Protein AF-A0A920VLE2-F1 (afdb_monomer_lite)

Sequence (111 aa):
MGVNFLGVTGRVAFPLLGEMEQRGLVIDAYWADDARIEERTENAFEAQEIAAVRSDSEWTGLYFGGTAFKKQRLVDPIHYVLGGRGSLSLDGCGHDIRFCDRPDRGSQKDR

Structure (mmCIF, N/CA/C/O backbone):
data_AF-A0A920VLE2-F1
#
_entry.id   A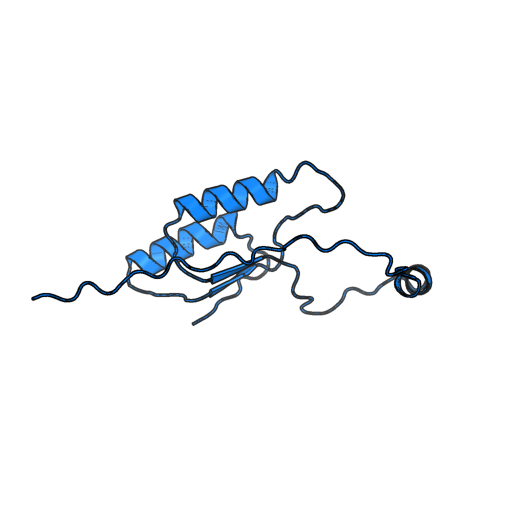F-A0A920VLE2-F1
#
loop_
_atom_site.group_PDB
_atom_site.id
_atom_site.type_symbol
_atom_site.label_atom_id
_atom_site.label_alt_id
_atom_site.label_comp_id
_atom_site.label_asym_id
_atom_site.label_entity_id
_atom_site.label_seq_id
_atom_site.pdbx_PDB_ins_code
_atom_site.Cartn_x
_atom_site.Cartn_y
_atom_site.Cartn_z
_atom_site.occupancy
_atom_site.B_iso_or_equiv
_atom_site.auth_seq_id
_atom_site.auth_comp_id
_atom_site.auth_asym_id
_atom_site.auth_atom_id
_atom_site.pdbx_PDB_model_num
ATOM 1 N N . MET A 1 1 ? 2.012 -8.723 13.696 1.00 86.06 1 MET A N 1
ATOM 2 C CA . MET A 1 1 ? 1.764 -9.654 12.582 1.00 86.06 1 MET A CA 1
ATOM 3 C C . MET A 1 1 ? 2.090 -8.985 11.253 1.00 86.06 1 MET A C 1
ATOM 5 O O . MET A 1 1 ? 1.597 -7.892 11.014 1.00 86.06 1 MET A O 1
ATOM 9 N N . GLY A 1 2 ? 2.876 -9.630 10.385 1.00 89.50 2 GLY A N 1
ATOM 10 C CA . GLY A 1 2 ? 3.064 -9.200 8.993 1.00 89.50 2 GLY A CA 1
ATOM 11 C C . GLY A 1 2 ? 2.410 -10.181 8.018 1.00 89.50 2 GLY A C 1
ATOM 12 O O . GLY A 1 2 ? 2.384 -11.379 8.301 1.00 89.50 2 GLY A O 1
ATOM 13 N N . VAL A 1 3 ? 1.886 -9.692 6.892 1.00 89.94 3 VAL A N 1
ATOM 14 C CA . VAL A 1 3 ? 1.179 -10.510 5.888 1.00 89.94 3 VAL A CA 1
ATOM 15 C C . VAL A 1 3 ? 1.746 -10.326 4.481 1.00 89.94 3 VAL A C 1
ATOM 17 O O . VAL A 1 3 ? 2.349 -9.306 4.148 1.00 89.94 3 VAL A O 1
ATOM 20 N N . ASN A 1 4 ? 1.537 -11.333 3.639 1.00 88.69 4 ASN A N 1
ATOM 21 C CA . ASN A 1 4 ? 1.848 -11.303 2.215 1.00 88.69 4 ASN A CA 1
ATOM 22 C C . ASN A 1 4 ? 0.675 -11.922 1.457 1.00 88.69 4 ASN A C 1
ATOM 24 O O . ASN A 1 4 ? 0.231 -13.022 1.787 1.00 88.69 4 ASN A O 1
ATOM 28 N N . PHE A 1 5 ? 0.184 -11.199 0.458 1.00 84.69 5 PHE A N 1
ATOM 29 C CA . PHE A 1 5 ? -0.914 -11.637 -0.389 1.00 84.69 5 PHE A CA 1
ATOM 30 C C . PHE A 1 5 ? -0.353 -11.985 -1.761 1.00 84.69 5 PHE A C 1
ATOM 32 O O . PHE A 1 5 ? 0.171 -11.118 -2.461 1.00 84.69 5 PHE A O 1
ATOM 39 N N . LEU A 1 6 ? -0.445 -13.264 -2.124 1.00 82.06 6 LEU A N 1
ATOM 40 C CA . LEU A 1 6 ? 0.143 -13.756 -3.364 1.00 82.06 6 LEU A CA 1
ATOM 41 C C . LEU A 1 6 ? -0.573 -13.162 -4.578 1.00 82.06 6 LEU A C 1
ATOM 43 O O . LEU A 1 6 ? -1.791 -13.290 -4.699 1.00 82.06 6 LEU A O 1
ATOM 47 N N . GLY A 1 7 ? 0.184 -12.527 -5.474 1.00 80.81 7 GLY A N 1
ATOM 48 C CA . GLY A 1 7 ? -0.349 -11.920 -6.701 1.00 80.81 7 GLY A CA 1
ATOM 49 C C . GLY A 1 7 ? -1.285 -10.725 -6.482 1.00 80.81 7 GLY A C 1
ATOM 50 O O . GLY A 1 7 ? -1.991 -10.324 -7.406 1.00 80.81 7 GLY A O 1
ATOM 51 N N . VAL A 1 8 ? -1.307 -10.155 -5.275 1.00 87.44 8 VAL A N 1
ATOM 52 C CA . VAL A 1 8 ? -2.118 -8.979 -4.942 1.00 87.44 8 VAL A CA 1
ATOM 53 C C . VAL A 1 8 ? -1.211 -7.758 -4.851 1.00 87.44 8 VAL A C 1
ATOM 55 O O . VAL A 1 8 ? -0.149 -7.787 -4.232 1.00 87.44 8 VAL A O 1
ATOM 58 N N . THR A 1 9 ? -1.628 -6.658 -5.471 1.00 89.56 9 THR A N 1
ATOM 59 C CA . THR A 1 9 ? -0.896 -5.387 -5.415 1.00 89.56 9 THR A CA 1
ATOM 60 C C . THR A 1 9 ? -1.370 -4.532 -4.240 1.00 89.56 9 THR A C 1
ATOM 62 O O . THR A 1 9 ? -2.455 -4.740 -3.688 1.00 89.56 9 THR A O 1
ATOM 65 N N . GLY A 1 10 ? -0.578 -3.518 -3.872 1.00 89.81 10 GLY A N 1
ATOM 66 C CA . GLY A 1 10 ? -0.962 -2.547 -2.837 1.00 89.81 10 GLY A CA 1
ATOM 67 C C . GLY A 1 10 ? -2.320 -1.882 -3.095 1.00 89.81 10 GLY A C 1
ATOM 68 O O . GLY A 1 10 ? -3.074 -1.664 -2.153 1.00 89.81 10 GLY A O 1
ATOM 69 N N . ARG A 1 11 ? -2.691 -1.684 -4.369 1.00 92.56 11 ARG A N 1
ATOM 70 C CA . ARG A 1 11 ? -3.985 -1.115 -4.790 1.00 92.56 11 ARG A CA 1
ATOM 71 C C . ARG A 1 11 ? -5.193 -1.846 -4.191 1.00 92.56 11 ARG A C 1
ATOM 73 O O . ARG A 1 11 ? -6.205 -1.223 -3.906 1.00 92.56 11 ARG A O 1
ATOM 80 N N . VAL A 1 12 ? -5.105 -3.164 -4.021 1.00 93.06 12 VAL A N 1
ATOM 81 C CA . VAL A 1 12 ? -6.189 -3.972 -3.435 1.00 93.06 12 VAL A CA 1
ATOM 82 C C . VAL A 1 12 ? -5.946 -4.226 -1.949 1.00 93.06 12 VAL A C 1
ATOM 84 O O . VAL A 1 12 ? -6.891 -4.260 -1.167 1.00 93.06 12 VAL A O 1
ATOM 87 N N . ALA A 1 13 ? -4.686 -4.400 -1.550 1.00 94.00 13 ALA A N 1
ATOM 88 C CA . ALA A 1 13 ? -4.340 -4.745 -0.178 1.00 94.00 13 ALA A CA 1
ATOM 89 C C . ALA A 1 13 ? -4.605 -3.603 0.814 1.00 94.00 13 ALA A C 1
ATOM 91 O O . ALA A 1 13 ? -5.137 -3.861 1.889 1.00 94.00 13 ALA A O 1
ATOM 92 N N . PHE A 1 14 ? -4.256 -2.356 0.478 1.00 95.69 14 PHE A N 1
ATOM 93 C CA . PHE A 1 14 ? -4.322 -1.255 1.443 1.00 95.69 14 PHE A CA 1
ATOM 94 C C . PHE A 1 14 ? -5.737 -0.965 1.961 1.00 95.69 14 PHE A C 1
ATOM 96 O O . PHE A 1 14 ? -5.882 -0.909 3.180 1.00 95.69 14 PHE A O 1
ATOM 103 N N . PRO A 1 15 ? -6.793 -0.877 1.124 1.00 96.25 15 PRO A N 1
ATOM 104 C CA . PRO A 1 15 ? -8.151 -0.660 1.630 1.00 96.25 15 PRO A CA 1
ATOM 105 C C . PRO A 1 15 ? -8.613 -1.752 2.605 1.00 96.25 15 PRO A C 1
ATOM 107 O O . PRO A 1 15 ? -9.235 -1.457 3.620 1.00 96.25 15 PRO A O 1
ATOM 110 N N . LEU A 1 16 ? -8.258 -3.014 2.334 1.00 95.31 16 LEU A N 1
ATOM 111 C CA . LEU A 1 16 ? -8.591 -4.139 3.212 1.00 95.31 16 LEU A CA 1
ATOM 112 C C . LEU A 1 16 ? -7.853 -4.052 4.551 1.00 95.31 16 LEU A C 1
ATOM 114 O O . LEU A 1 16 ? -8.437 -4.317 5.598 1.00 95.31 16 LEU A O 1
ATOM 118 N N . LEU A 1 17 ? -6.571 -3.685 4.521 1.00 95.81 17 LEU A N 1
ATOM 119 C CA . LEU A 1 17 ? -5.764 -3.515 5.728 1.00 95.81 17 LEU A CA 1
ATOM 120 C C . LEU A 1 17 ? -6.269 -2.341 6.581 1.00 95.81 17 LEU A C 1
ATOM 122 O O . LEU A 1 17 ? -6.312 -2.466 7.803 1.00 95.81 17 LEU A O 1
ATOM 126 N N . GLY A 1 18 ? -6.720 -1.258 5.944 1.00 96.44 18 GLY A N 1
ATOM 127 C CA . GLY A 1 18 ? -7.373 -0.129 6.608 1.00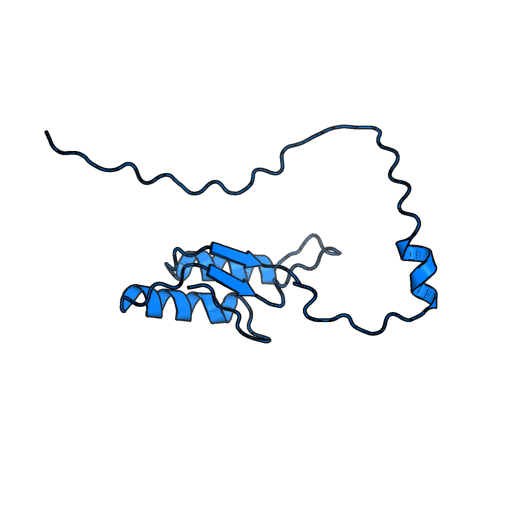 96.44 18 GLY A CA 1
ATOM 128 C C . GLY A 1 18 ? -8.672 -0.533 7.303 1.00 96.44 18 GLY A C 1
ATOM 129 O O . GLY A 1 18 ? -8.841 -0.281 8.495 1.00 96.44 18 GLY A O 1
ATOM 130 N N . GLU A 1 19 ? -9.556 -1.255 6.605 1.00 96.12 19 GLU A N 1
ATOM 131 C CA . GLU A 1 19 ? -10.804 -1.769 7.192 1.00 96.12 19 GLU A CA 1
ATOM 132 C C . GLU A 1 19 ? -10.529 -2.700 8.387 1.00 96.12 19 GLU A C 1
ATOM 134 O O . GLU A 1 19 ? -11.196 -2.623 9.422 1.00 96.12 19 GLU A O 1
ATOM 139 N N . MET A 1 20 ? -9.528 -3.579 8.274 1.00 94.44 20 MET A N 1
ATOM 140 C CA . MET A 1 20 ? -9.115 -4.457 9.371 1.00 94.44 20 MET A CA 1
ATOM 141 C C . MET A 1 20 ? -8.628 -3.657 10.583 1.00 94.44 20 MET A C 1
ATOM 143 O O . MET A 1 20 ? -9.054 -3.947 11.704 1.00 94.44 20 MET A O 1
ATOM 147 N N . GLU A 1 21 ? -7.799 -2.633 10.372 1.00 95.50 21 GLU A N 1
ATOM 148 C CA . GLU A 1 21 ? -7.293 -1.774 11.446 1.00 95.50 21 GLU A CA 1
ATOM 149 C C . GLU A 1 21 ? -8.435 -1.011 12.139 1.00 95.50 21 GLU A C 1
ATOM 151 O O . GLU A 1 21 ? -8.522 -1.034 13.368 1.00 95.50 21 GLU A O 1
ATOM 156 N N . GLN A 1 22 ? -9.387 -0.456 11.378 1.00 94.31 22 GLN A N 1
ATOM 157 C CA . GLN A 1 22 ? -10.592 0.195 11.918 1.00 94.31 22 GLN A CA 1
ATOM 158 C C . GLN A 1 22 ? -11.466 -0.761 12.751 1.00 94.31 22 GLN A C 1
ATOM 160 O O . GLN A 1 22 ? -12.128 -0.346 13.702 1.00 94.31 22 GLN A O 1
ATOM 165 N N . ARG A 1 23 ? -11.443 -2.062 12.438 1.00 95.75 23 ARG A N 1
ATOM 166 C CA . ARG A 1 23 ? -12.127 -3.125 13.197 1.00 95.75 23 ARG A CA 1
ATOM 167 C C . ARG A 1 23 ? -11.320 -3.635 14.399 1.00 95.75 23 ARG A C 1
ATOM 169 O O . ARG A 1 23 ? -11.770 -4.557 15.080 1.00 95.75 23 ARG A O 1
ATOM 176 N N . GLY A 1 24 ? -10.146 -3.060 14.666 1.00 95.06 24 GLY A N 1
ATOM 177 C CA . GLY A 1 24 ? -9.257 -3.427 15.772 1.00 95.06 24 GLY A CA 1
ATOM 178 C C . GLY A 1 24 ? -8.296 -4.582 15.469 1.00 95.06 24 GLY A C 1
ATOM 179 O O . GLY A 1 24 ? -7.645 -5.090 16.383 1.00 95.06 24 GLY A O 1
ATOM 180 N N . LEU A 1 25 ? -8.190 -5.016 14.209 1.00 93.50 25 LEU A N 1
ATOM 181 C CA . LEU A 1 25 ? -7.262 -6.056 13.763 1.00 93.50 25 LEU A CA 1
ATOM 182 C C . LEU A 1 25 ? -6.005 -5.413 13.172 1.00 93.50 25 LEU A C 1
ATOM 184 O O . LEU A 1 25 ? -5.923 -5.139 11.977 1.00 93.50 25 LEU A O 1
ATOM 188 N N . VAL A 1 26 ? -5.008 -5.186 14.024 1.00 93.44 26 VAL A N 1
ATOM 189 C CA . VAL A 1 26 ? -3.767 -4.514 13.624 1.00 93.44 26 VAL A CA 1
ATOM 190 C C . VAL A 1 26 ? -2.838 -5.476 12.877 1.00 93.44 26 VAL A C 1
ATOM 192 O O . VAL A 1 26 ? -2.382 -6.486 13.421 1.00 93.44 26 VAL A O 1
ATOM 195 N N . ILE A 1 27 ? -2.531 -5.135 11.625 1.00 94.81 27 ILE A N 1
ATOM 196 C CA . ILE A 1 27 ? -1.492 -5.776 10.816 1.00 94.81 27 ILE A CA 1
ATOM 197 C C . ILE A 1 27 ? -0.321 -4.804 10.689 1.00 94.81 27 ILE A C 1
ATOM 199 O O . ILE A 1 27 ? -0.439 -3.750 10.070 1.00 94.81 27 ILE A O 1
ATOM 203 N N . ASP A 1 28 ? 0.819 -5.178 11.264 1.00 94.19 28 ASP A N 1
ATOM 204 C CA . ASP A 1 28 ? 1.990 -4.306 11.401 1.00 94.19 28 ASP A CA 1
ATOM 205 C C . ASP A 1 28 ? 2.733 -4.097 10.082 1.00 94.19 28 ASP A C 1
ATOM 207 O O . ASP A 1 28 ? 3.444 -3.105 9.921 1.00 94.19 28 ASP A O 1
ATOM 211 N N . ALA A 1 29 ? 2.629 -5.053 9.156 1.00 93.50 29 ALA A N 1
ATOM 212 C CA . ALA A 1 29 ? 3.350 -4.987 7.896 1.00 93.50 29 ALA A CA 1
ATOM 213 C C . ALA A 1 29 ? 2.668 -5.753 6.763 1.00 93.50 29 ALA A C 1
ATOM 215 O O . ALA A 1 29 ? 2.062 -6.806 6.968 1.00 93.50 29 ALA A O 1
ATOM 216 N N . TYR A 1 30 ? 2.865 -5.251 5.549 1.00 92.06 30 TYR A N 1
ATOM 217 C CA . TYR A 1 30 ? 2.437 -5.867 4.304 1.00 92.06 30 TYR A CA 1
ATOM 218 C C . TYR A 1 30 ? 3.606 -5.932 3.327 1.00 92.06 30 TYR A C 1
ATOM 220 O O . TYR A 1 30 ? 4.275 -4.927 3.075 1.00 92.06 30 TYR A O 1
ATOM 228 N N . TRP A 1 31 ? 3.826 -7.116 2.757 1.00 89.69 31 TRP A N 1
ATOM 229 C CA . TRP A 1 31 ? 4.785 -7.337 1.680 1.00 89.69 31 TRP A CA 1
ATOM 230 C C . TRP A 1 31 ? 4.043 -7.665 0.382 1.00 89.69 31 TRP A C 1
ATOM 232 O O . TRP A 1 31 ? 3.422 -8.728 0.293 1.00 89.69 31 TRP A O 1
ATOM 242 N N . ALA A 1 32 ? 4.145 -6.793 -0.627 1.00 87.25 32 ALA A N 1
ATOM 243 C CA . ALA A 1 32 ? 3.608 -7.042 -1.969 1.00 87.25 32 ALA A CA 1
ATOM 244 C C . ALA A 1 32 ? 4.607 -7.799 -2.855 1.00 87.25 32 ALA A C 1
ATOM 246 O O . ALA A 1 32 ? 5.794 -7.480 -2.858 1.00 87.25 32 ALA A O 1
ATOM 247 N N . ASP A 1 33 ? 4.125 -8.763 -3.642 1.00 80.25 33 ASP A N 1
ATOM 248 C CA . ASP A 1 33 ? 4.976 -9.526 -4.569 1.00 80.25 33 ASP A CA 1
ATOM 249 C C . ASP A 1 33 ? 5.506 -8.667 -5.728 1.00 80.25 33 ASP A C 1
ATOM 251 O O . ASP A 1 33 ? 6.632 -8.858 -6.187 1.00 80.25 33 ASP A O 1
ATOM 255 N N . ASP A 1 34 ? 4.693 -7.715 -6.187 1.00 80.38 34 ASP A N 1
ATOM 256 C CA . ASP A 1 34 ? 5.012 -6.777 -7.258 1.00 80.38 34 ASP A CA 1
ATOM 257 C C . ASP A 1 34 ? 4.579 -5.366 -6.834 1.00 80.38 34 ASP A C 1
ATOM 259 O O . ASP A 1 34 ? 3.398 -5.103 -6.583 1.00 80.38 34 ASP A O 1
ATOM 263 N N . ALA A 1 35 ? 5.552 -4.458 -6.734 1.00 80.06 35 ALA A N 1
ATOM 264 C CA . ALA A 1 35 ? 5.322 -3.055 -6.395 1.00 80.06 35 ALA A CA 1
ATOM 265 C C . ALA A 1 35 ? 4.869 -2.204 -7.586 1.00 80.06 35 ALA A C 1
ATOM 267 O O . ALA A 1 35 ? 4.581 -1.025 -7.394 1.00 80.06 35 ALA A O 1
ATOM 268 N N . ARG A 1 36 ? 4.810 -2.788 -8.792 1.00 84.62 36 ARG A N 1
ATOM 269 C CA . ARG A 1 36 ? 4.441 -2.116 -10.046 1.00 84.62 36 ARG A CA 1
ATOM 270 C C . ARG A 1 36 ? 5.340 -0.920 -10.369 1.00 84.62 36 ARG A C 1
ATOM 272 O O . ARG A 1 36 ? 4.883 0.106 -10.866 1.00 84.62 36 ARG A O 1
ATOM 279 N N . ILE A 1 37 ? 6.631 -1.059 -10.066 1.00 78.56 37 ILE A N 1
ATOM 280 C CA . ILE A 1 37 ? 7.661 -0.074 -10.407 1.00 78.56 37 ILE A CA 1
ATOM 281 C C . ILE A 1 37 ? 8.300 -0.510 -11.727 1.00 78.56 37 ILE A C 1
ATOM 283 O O . ILE A 1 37 ? 9.025 -1.502 -11.764 1.00 78.56 37 ILE A O 1
ATOM 287 N N . GLU A 1 38 ? 8.025 0.223 -12.805 1.00 77.94 38 GLU A N 1
ATOM 288 C CA . GLU A 1 38 ? 8.724 0.066 -14.084 1.00 77.94 38 GLU A CA 1
ATOM 289 C C . GLU A 1 38 ? 9.938 1.000 -14.102 1.00 77.94 38 GLU A C 1
ATOM 291 O O . GLU A 1 38 ? 9.798 2.218 -14.150 1.00 77.94 38 GLU A O 1
ATOM 296 N N . GLU A 1 39 ? 11.136 0.426 -14.042 1.00 73.12 39 GLU A N 1
ATOM 297 C CA . GLU A 1 39 ? 12.402 1.167 -13.942 1.00 73.12 39 GLU A CA 1
ATOM 298 C C . GLU A 1 39 ? 12.868 1.772 -15.276 1.00 73.12 39 GLU A C 1
ATOM 300 O O . GLU A 1 39 ? 13.721 2.656 -15.296 1.00 73.12 39 GLU A O 1
ATOM 305 N N . ARG A 1 40 ? 12.334 1.291 -16.407 1.00 76.94 40 ARG A N 1
ATOM 306 C CA . ARG A 1 40 ? 12.760 1.712 -17.755 1.00 76.94 40 ARG A CA 1
ATOM 307 C C . ARG A 1 40 ? 12.041 2.957 -18.251 1.00 76.94 40 ARG A C 1
ATOM 309 O O . ARG A 1 40 ? 12.354 3.455 -19.331 1.00 76.94 40 ARG A O 1
ATOM 316 N N . THR A 1 41 ? 11.048 3.418 -17.501 1.00 78.19 41 THR A N 1
ATOM 317 C CA . THR A 1 41 ? 10.251 4.593 -17.821 1.00 78.19 41 THR A CA 1
ATOM 318 C C . THR A 1 41 ? 10.329 5.577 -16.670 1.00 78.19 41 THR A C 1
ATOM 320 O O . THR A 1 41 ? 10.304 5.202 -15.503 1.00 78.19 41 THR A O 1
ATOM 323 N N . GLU A 1 42 ? 10.358 6.861 -16.997 1.00 76.44 42 GLU A N 1
ATOM 324 C CA . GLU A 1 42 ? 10.183 7.913 -15.994 1.00 76.44 42 GLU A CA 1
ATOM 325 C C . GLU A 1 42 ? 8.724 7.985 -15.512 1.00 76.44 42 GLU A C 1
ATOM 327 O O . GLU A 1 42 ? 8.427 8.537 -14.453 1.00 76.44 42 GLU A O 1
ATOM 332 N N . ASN A 1 43 ? 7.791 7.413 -16.281 1.00 77.75 43 ASN A N 1
ATOM 333 C CA . ASN A 1 43 ? 6.366 7.486 -15.999 1.00 77.75 43 ASN A CA 1
ATOM 334 C C . ASN A 1 43 ? 5.880 6.292 -15.161 1.00 77.75 43 ASN A C 1
ATOM 336 O O . ASN A 1 43 ? 5.448 5.269 -15.693 1.00 77.75 43 ASN A O 1
ATOM 340 N N . ALA A 1 44 ? 5.929 6.438 -13.839 1.00 79.44 44 ALA A N 1
ATOM 341 C CA . ALA A 1 44 ? 5.557 5.401 -12.877 1.00 79.44 44 ALA A CA 1
ATOM 342 C C . ALA A 1 44 ? 4.062 5.441 -12.480 1.00 79.44 44 ALA A C 1
ATOM 344 O O . ALA A 1 44 ? 3.734 5.465 -11.294 1.00 79.44 44 ALA A O 1
ATOM 345 N N . PHE A 1 45 ? 3.147 5.466 -13.459 1.00 86.62 45 PHE A N 1
ATOM 346 C CA . PHE A 1 45 ? 1.701 5.645 -13.230 1.00 86.62 45 PHE A CA 1
ATOM 347 C C . PHE A 1 45 ? 1.108 4.651 -12.213 1.00 86.62 45 PHE A C 1
ATOM 349 O O . PHE A 1 45 ? 0.421 5.059 -11.280 1.00 86.62 45 PHE A O 1
ATOM 356 N N . GLU A 1 46 ? 1.414 3.356 -12.335 1.00 83.75 46 GLU A N 1
ATOM 357 C CA . GLU A 1 46 ? 0.883 2.337 -11.413 1.00 83.75 46 GLU A CA 1
ATOM 358 C C . GLU A 1 46 ? 1.434 2.489 -9.988 1.00 83.75 46 GLU A C 1
ATOM 360 O O . GLU A 1 46 ? 0.705 2.318 -9.011 1.00 83.75 46 GLU A O 1
ATOM 365 N N . ALA A 1 47 ? 2.710 2.854 -9.846 1.00 84.06 47 ALA A N 1
ATOM 366 C CA . ALA A 1 47 ? 3.302 3.116 -8.538 1.00 84.06 47 ALA A CA 1
ATOM 367 C C . ALA A 1 47 ? 2.678 4.359 -7.877 1.00 84.06 47 ALA A C 1
ATOM 369 O O . ALA A 1 47 ? 2.445 4.359 -6.667 1.00 84.06 47 ALA A O 1
ATOM 370 N N . GLN A 1 48 ? 2.366 5.395 -8.664 1.00 89.38 48 GLN A N 1
ATOM 371 C CA . GLN A 1 48 ? 1.657 6.588 -8.190 1.00 89.38 48 GLN A CA 1
ATOM 372 C C . GLN A 1 48 ? 0.232 6.255 -7.739 1.00 89.38 48 GLN A C 1
ATOM 374 O O . GLN A 1 48 ? -0.184 6.694 -6.669 1.00 89.38 48 GLN A O 1
ATOM 379 N N . GLU A 1 49 ? -0.494 5.435 -8.503 1.00 91.31 49 GLU A N 1
ATOM 380 C CA . GLU A 1 49 ? -1.825 4.956 -8.119 1.00 91.31 49 GLU A CA 1
ATOM 381 C C . GLU A 1 49 ? -1.771 4.180 -6.793 1.00 91.31 49 GLU A C 1
ATOM 383 O O . GLU A 1 49 ? -2.543 4.450 -5.875 1.00 91.31 49 GLU A O 1
ATOM 388 N N . ILE A 1 50 ? -0.813 3.260 -6.644 1.00 89.94 50 ILE A N 1
ATOM 389 C CA . ILE A 1 50 ? -0.614 2.498 -5.402 1.00 89.94 50 ILE A CA 1
ATOM 390 C C . ILE A 1 50 ? -0.295 3.424 -4.220 1.00 89.94 50 ILE A C 1
ATOM 392 O O . ILE A 1 50 ? -0.783 3.189 -3.113 1.00 89.94 50 ILE A O 1
ATOM 396 N N . ALA A 1 51 ? 0.503 4.473 -4.435 1.00 89.94 51 ALA A N 1
ATOM 397 C CA . ALA A 1 51 ? 0.816 5.459 -3.405 1.00 89.94 51 ALA A CA 1
ATOM 398 C C . ALA A 1 51 ? -0.420 6.272 -2.983 1.00 89.94 51 ALA A C 1
ATOM 400 O O . ALA A 1 51 ? -0.620 6.479 -1.785 1.00 89.94 51 ALA A O 1
ATOM 401 N N . ALA A 1 52 ? -1.266 6.672 -3.938 1.00 93.25 52 ALA A N 1
ATOM 402 C CA . ALA A 1 52 ? -2.522 7.364 -3.657 1.00 93.25 52 ALA A CA 1
ATOM 403 C C . ALA A 1 52 ? -3.470 6.479 -2.834 1.00 93.25 52 ALA A C 1
ATOM 405 O O . ALA A 1 52 ? -3.884 6.869 -1.745 1.00 93.25 52 ALA A O 1
ATOM 406 N N . VAL A 1 53 ? -3.699 5.234 -3.270 1.00 94.94 53 VAL A N 1
ATOM 407 C CA . VAL A 1 53 ? -4.554 4.289 -2.531 1.00 94.94 53 VAL A CA 1
ATOM 408 C C . VAL A 1 53 ? -4.020 4.017 -1.124 1.00 94.94 53 VAL A C 1
ATOM 410 O O . VAL A 1 53 ? -4.799 3.884 -0.184 1.00 94.94 53 VAL A O 1
ATOM 413 N N . ARG A 1 54 ? -2.694 3.951 -0.943 1.00 93.19 54 ARG A N 1
ATOM 414 C CA . ARG A 1 54 ? -2.103 3.820 0.394 1.00 93.19 54 ARG A CA 1
ATOM 415 C C . ARG A 1 54 ? -2.481 4.996 1.285 1.00 93.19 54 ARG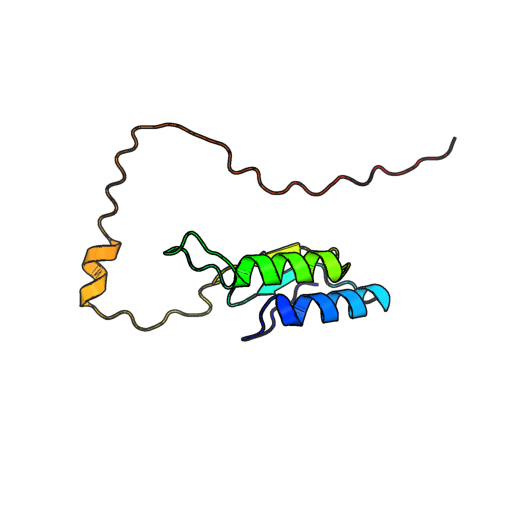 A C 1
ATOM 417 O O . ARG A 1 54 ? -2.892 4.773 2.420 1.00 93.19 54 ARG A O 1
ATOM 424 N N . SER A 1 55 ? -2.323 6.216 0.776 1.00 92.88 55 SER A N 1
ATOM 425 C CA . SER A 1 55 ? -2.651 7.437 1.514 1.00 92.88 55 SER A CA 1
ATOM 426 C C . SER A 1 55 ? -4.122 7.465 1.930 1.00 92.88 55 SER A C 1
ATOM 428 O O . SER A 1 55 ? -4.423 7.847 3.057 1.00 92.88 55 SER A O 1
ATOM 430 N N . ASP A 1 56 ? -5.015 7.004 1.054 1.00 95.38 56 ASP A N 1
ATOM 431 C CA . ASP A 1 56 ? -6.463 7.014 1.289 1.00 95.38 56 ASP A CA 1
ATOM 432 C C . ASP A 1 56 ? -6.943 5.867 2.194 1.00 95.38 56 ASP A C 1
ATOM 434 O O . ASP A 1 56 ? -8.038 5.925 2.743 1.00 95.38 56 ASP A O 1
ATOM 438 N N . SER A 1 57 ? -6.141 4.810 2.356 1.00 92.88 57 SER A N 1
ATOM 439 C CA . SER A 1 57 ? -6.535 3.609 3.107 1.00 92.88 57 SER A CA 1
ATOM 440 C C . SER A 1 57 ? -6.523 3.757 4.627 1.00 92.88 57 SER A C 1
ATOM 442 O O . SER A 1 57 ? -7.009 2.863 5.312 1.00 92.88 57 SER A O 1
ATOM 444 N N . GLU A 1 58 ? -5.902 4.816 5.154 1.00 92.69 58 GLU A N 1
ATOM 445 C CA . GLU A 1 58 ? -5.674 5.041 6.593 1.00 92.69 58 GLU A CA 1
ATOM 446 C C . GLU A 1 58 ? -4.869 3.940 7.316 1.00 92.69 58 GLU A C 1
ATOM 448 O O . GLU A 1 58 ? -4.634 4.043 8.520 1.00 92.69 58 GLU A O 1
ATOM 453 N N . TRP A 1 59 ? -4.390 2.915 6.602 1.00 95.88 59 TRP A N 1
ATOM 454 C CA . TRP A 1 59 ? -3.597 1.839 7.184 1.00 95.88 59 TRP A CA 1
ATOM 455 C C . TRP A 1 59 ? -2.202 2.334 7.572 1.00 95.88 59 TRP A C 1
ATOM 457 O O . TRP A 1 59 ? -1.453 2.872 6.748 1.00 95.88 59 TRP A O 1
ATOM 467 N N . THR A 1 60 ? -1.820 2.117 8.831 1.00 93.62 60 THR A N 1
ATOM 468 C CA . THR A 1 60 ? -0.602 2.715 9.406 1.00 93.62 60 THR A CA 1
ATOM 469 C C . THR A 1 60 ? 0.620 1.795 9.392 1.00 93.62 60 THR A C 1
ATOM 471 O O . THR A 1 60 ? 1.715 2.192 9.808 1.00 93.62 60 THR A O 1
ATOM 474 N N . GLY A 1 61 ? 0.459 0.568 8.898 1.00 92.56 61 GLY A N 1
ATOM 475 C CA . GLY A 1 61 ? 1.514 -0.436 8.894 1.00 92.56 61 GLY A CA 1
ATOM 476 C C . GLY A 1 61 ? 2.641 -0.188 7.884 1.00 92.56 61 GLY A C 1
ATOM 477 O O . GLY A 1 61 ? 2.611 0.683 7.003 1.00 92.56 61 GLY A O 1
ATOM 478 N N . LEU A 1 62 ? 3.697 -0.987 8.031 1.00 93.38 62 LEU A N 1
ATOM 479 C CA . LEU A 1 62 ? 4.889 -0.911 7.200 1.00 93.38 62 LEU A CA 1
ATOM 480 C C . LEU A 1 62 ? 4.674 -1.634 5.869 1.00 93.38 62 LEU A C 1
ATOM 482 O O . LEU A 1 62 ? 4.412 -2.835 5.825 1.00 93.38 62 LEU A O 1
ATOM 486 N N . TYR A 1 63 ? 4.834 -0.907 4.771 1.00 90.44 63 TYR A N 1
ATOM 487 C CA . TYR A 1 63 ? 4.740 -1.460 3.428 1.00 90.44 63 TYR A CA 1
ATOM 488 C C . TYR A 1 63 ? 6.126 -1.748 2.858 1.00 90.44 63 TYR A C 1
ATOM 490 O O . TYR A 1 63 ? 6.939 -0.835 2.708 1.00 90.44 63 TYR A O 1
ATOM 498 N N . PHE A 1 64 ? 6.349 -3.002 2.474 1.00 84.81 64 PHE A N 1
ATOM 499 C CA . PHE A 1 64 ? 7.461 -3.403 1.627 1.00 84.81 64 PHE A CA 1
ATOM 500 C C . PHE A 1 64 ? 6.933 -3.664 0.218 1.00 84.81 64 PHE A C 1
ATOM 502 O O . PHE A 1 64 ? 6.245 -4.656 -0.039 1.00 84.81 64 PHE A O 1
ATOM 509 N N . GLY A 1 65 ? 7.243 -2.736 -0.683 1.00 70.75 65 GLY A N 1
ATOM 510 C CA . GLY A 1 65 ? 7.002 -2.874 -2.109 1.00 70.75 65 GLY A CA 1
ATOM 511 C C . GLY A 1 65 ? 8.293 -3.263 -2.809 1.00 70.75 65 GLY A C 1
ATOM 512 O O . GLY A 1 65 ? 9.231 -2.474 -2.862 1.00 70.75 65 GLY A O 1
ATOM 513 N N . GLY A 1 66 ? 8.334 -4.466 -3.364 1.00 64.94 66 GLY A N 1
ATOM 514 C CA . GLY A 1 66 ? 9.405 -4.896 -4.250 1.00 64.94 66 GLY A CA 1
ATOM 515 C C . GLY A 1 66 ? 9.336 -6.395 -4.459 1.00 64.94 66 GLY A C 1
ATOM 516 O O . GLY A 1 66 ? 8.850 -7.120 -3.590 1.00 64.94 66 GLY A O 1
ATOM 517 N N . THR A 1 67 ? 9.852 -6.866 -5.591 1.00 51.72 67 THR A N 1
ATOM 518 C CA . THR A 1 67 ? 10.057 -8.295 -5.824 1.00 51.72 67 THR A CA 1
ATOM 519 C C . THR A 1 67 ? 10.964 -8.860 -4.735 1.00 51.72 67 THR A C 1
ATOM 521 O O . THR A 1 67 ? 12.190 -8.826 -4.839 1.00 51.72 67 THR A O 1
ATOM 524 N N . ALA A 1 68 ? 10.372 -9.434 -3.687 1.00 49.94 68 ALA A N 1
ATOM 525 C CA . ALA A 1 68 ? 11.032 -10.527 -3.003 1.00 49.94 68 ALA A CA 1
ATOM 526 C C . ALA A 1 68 ? 11.147 -11.626 -4.046 1.00 49.94 68 ALA A C 1
ATOM 528 O O . ALA A 1 68 ? 10.124 -12.121 -4.518 1.00 49.94 68 ALA A O 1
ATOM 529 N N . PHE A 1 69 ? 12.363 -12.010 -4.424 1.00 50.16 69 PHE A N 1
ATOM 530 C CA . PHE A 1 69 ? 12.570 -13.218 -5.214 1.00 50.16 69 PHE A CA 1
ATOM 531 C C . PHE A 1 69 ? 12.139 -14.437 -4.379 1.00 50.16 69 PHE A C 1
ATOM 533 O O . PHE A 1 69 ? 12.957 -15.166 -3.821 1.00 50.16 69 PHE A O 1
ATOM 540 N N . LYS A 1 70 ? 10.828 -14.671 -4.269 1.00 52.22 70 LYS A N 1
ATOM 541 C CA . LYS A 1 70 ? 10.231 -15.898 -3.746 1.00 52.22 70 LYS A CA 1
ATOM 542 C C . LYS A 1 70 ? 10.334 -16.943 -4.847 1.00 52.22 70 LYS A C 1
ATOM 544 O O . LYS A 1 70 ? 9.395 -17.212 -5.580 1.00 52.22 70 LYS A O 1
ATOM 549 N N . LYS A 1 71 ? 11.540 -17.500 -4.950 1.00 47.66 71 LYS A N 1
ATOM 550 C CA . LYS A 1 71 ? 12.019 -18.402 -6.001 1.00 47.66 71 LYS A CA 1
ATOM 551 C C . LYS A 1 71 ? 12.060 -17.819 -7.422 1.00 47.66 71 LYS A C 1
ATOM 553 O O . LYS A 1 71 ? 11.152 -17.199 -7.953 1.00 47.66 71 LYS A O 1
ATOM 558 N N . GLN A 1 72 ? 13.217 -18.086 -8.007 1.00 52.34 72 GLN A N 1
ATOM 559 C CA . GLN A 1 72 ? 13.816 -17.583 -9.232 1.00 52.34 72 GLN A CA 1
ATOM 560 C C . GLN A 1 72 ? 13.233 -18.240 -10.491 1.00 52.34 72 GLN A C 1
ATOM 562 O O . GLN A 1 72 ? 13.082 -19.462 -10.538 1.00 52.34 72 GLN A O 1
ATOM 567 N N . ARG A 1 73 ? 12.967 -17.446 -11.539 1.00 49.88 73 ARG A N 1
ATOM 568 C CA . ARG A 1 73 ? 12.682 -17.982 -12.882 1.00 49.88 73 ARG A CA 1
ATOM 569 C C . ARG A 1 73 ? 13.962 -18.530 -13.518 1.00 49.88 73 ARG A C 1
ATOM 571 O O . ARG A 1 73 ? 15.038 -17.984 -13.279 1.00 49.88 73 ARG A O 1
ATOM 578 N N . LEU A 1 74 ? 13.841 -19.567 -14.348 1.00 56.84 74 LEU A N 1
ATOM 579 C CA . LEU A 1 74 ? 14.954 -20.064 -15.160 1.00 56.84 74 LEU A CA 1
ATOM 580 C C . LEU A 1 74 ? 15.442 -18.918 -16.058 1.00 56.84 74 LEU A C 1
ATOM 582 O O . LEU A 1 74 ? 14.677 -18.378 -16.856 1.00 56.84 74 LEU A O 1
ATOM 586 N N . VAL A 1 75 ? 16.687 -18.498 -15.857 1.00 69.56 75 VAL A N 1
ATOM 587 C CA . VAL A 1 75 ? 17.335 -17.484 -16.689 1.00 69.56 75 VAL A CA 1
ATOM 588 C C . VAL A 1 75 ? 17.986 -18.217 -17.855 1.00 69.56 75 VAL A C 1
ATOM 590 O O . VAL A 1 75 ? 18.689 -19.205 -17.643 1.00 69.56 75 VAL A O 1
ATOM 593 N N . ASP A 1 76 ? 17.728 -17.759 -19.079 1.00 62.88 76 ASP A N 1
ATOM 594 C CA . ASP A 1 76 ? 18.412 -18.269 -20.268 1.00 62.88 76 ASP A CA 1
ATOM 595 C C . ASP A 1 76 ? 19.937 -18.088 -20.096 1.00 62.88 76 ASP A C 1
ATOM 597 O O . ASP A 1 76 ? 20.371 -16.981 -19.748 1.00 62.88 76 ASP A O 1
ATOM 601 N N . PRO A 1 77 ? 20.763 -19.130 -20.324 1.00 70.75 77 PRO A N 1
ATOM 602 C CA . PRO A 1 77 ? 22.207 -19.054 -20.129 1.00 70.75 77 PRO A CA 1
ATOM 603 C C . PRO A 1 77 ? 22.912 -17.906 -20.862 1.00 70.75 77 PRO A C 1
ATOM 605 O O . PRO A 1 77 ? 23.949 -17.436 -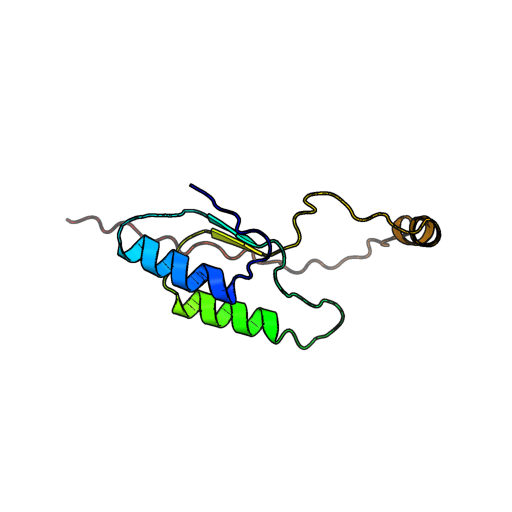20.388 1.00 70.75 77 PRO A O 1
ATOM 608 N N . ILE A 1 78 ? 22.349 -17.413 -21.972 1.00 69.38 78 ILE A N 1
ATOM 609 C CA . ILE A 1 78 ? 22.882 -16.254 -22.707 1.00 69.38 78 ILE A CA 1
ATOM 610 C C . ILE A 1 78 ? 22.949 -14.989 -21.837 1.00 69.38 78 ILE A C 1
ATOM 612 O O . ILE A 1 78 ? 23.821 -14.141 -22.035 1.00 69.38 78 ILE A O 1
ATOM 616 N N . HIS A 1 79 ? 22.083 -14.867 -20.831 1.00 62.59 79 HIS A N 1
ATOM 617 C CA . HIS A 1 79 ? 22.038 -13.702 -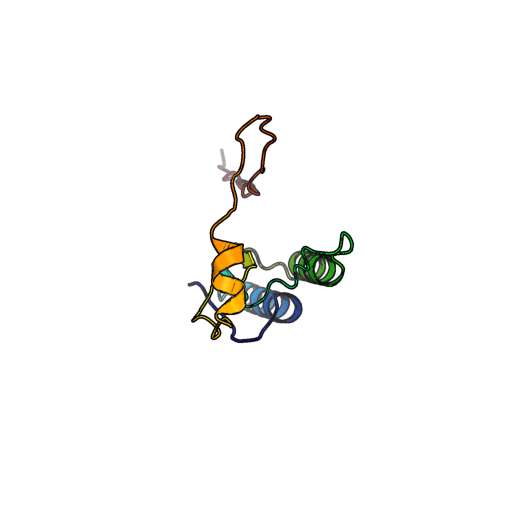19.949 1.00 62.59 79 HIS A CA 1
ATOM 618 C C . HIS A 1 79 ? 22.963 -13.809 -18.723 1.00 62.59 79 HIS A C 1
ATOM 620 O O . HIS A 1 79 ? 23.118 -12.819 -18.007 1.00 62.59 79 HIS A O 1
ATOM 626 N N . TYR A 1 80 ? 23.644 -14.942 -18.492 1.00 64.19 80 TYR A N 1
ATOM 627 C CA . TYR A 1 80 ? 24.596 -15.071 -17.374 1.00 64.19 80 TYR A CA 1
ATOM 628 C C . TYR A 1 80 ? 25.818 -14.162 -17.518 1.00 64.19 80 TYR A C 1
ATOM 630 O O . TYR A 1 80 ? 26.316 -13.625 -16.531 1.00 64.19 80 TYR A O 1
ATOM 638 N N . VAL A 1 81 ? 26.286 -13.945 -18.748 1.00 56.44 81 VAL A N 1
ATOM 639 C CA . VAL A 1 81 ? 27.508 -13.168 -19.003 1.00 56.44 81 VAL A CA 1
ATOM 640 C C . VAL A 1 81 ? 27.284 -11.662 -18.795 1.00 56.44 81 VAL A C 1
ATOM 642 O O . VAL A 1 81 ? 28.213 -10.945 -18.427 1.00 56.44 81 VAL A O 1
ATOM 645 N N . LEU A 1 82 ? 26.046 -11.184 -18.954 1.00 55.19 82 LEU A N 1
ATOM 646 C CA . LEU A 1 82 ? 25.686 -9.771 -18.779 1.00 55.19 82 LEU A CA 1
ATOM 647 C C . LEU A 1 82 ? 25.465 -9.380 -17.310 1.00 55.19 82 LEU A C 1
ATOM 649 O O . LEU A 1 82 ? 25.680 -8.226 -16.955 1.00 55.19 82 LEU A O 1
ATOM 653 N N . GLY A 1 83 ? 25.112 -10.331 -16.439 1.00 48.31 83 GLY A N 1
ATOM 654 C CA . GLY A 1 83 ? 24.955 -10.081 -14.999 1.00 48.31 83 GLY A CA 1
ATOM 655 C C . GLY A 1 83 ? 26.274 -9.980 -14.218 1.00 48.31 83 GLY A C 1
ATOM 656 O O . GLY A 1 83 ? 26.266 -9.556 -13.067 1.00 48.31 83 GLY A O 1
ATOM 657 N N . GLY A 1 84 ? 27.405 -10.366 -14.824 1.00 41.34 84 GLY A N 1
ATOM 658 C CA . GLY A 1 84 ? 28.718 -10.437 -14.165 1.00 41.34 84 GLY A CA 1
ATOM 659 C C . GLY A 1 84 ? 29.688 -9.290 -14.470 1.00 41.34 84 GLY A C 1
ATOM 660 O O . GLY A 1 84 ? 30.812 -9.307 -13.975 1.00 41.34 84 GLY A O 1
ATOM 661 N N . ARG A 1 85 ? 29.305 -8.301 -15.289 1.00 39.09 85 ARG A N 1
ATOM 662 C CA . ARG A 1 85 ? 30.162 -7.149 -15.629 1.00 39.09 85 ARG A CA 1
ATOM 663 C C . ARG A 1 85 ? 29.467 -5.818 -15.365 1.00 39.09 85 ARG A C 1
ATOM 665 O O . ARG A 1 85 ? 29.339 -4.980 -16.247 1.00 39.09 85 ARG A O 1
ATOM 672 N N . GLY A 1 86 ? 29.081 -5.606 -14.114 1.00 36.06 86 GLY A N 1
ATOM 673 C CA . GLY A 1 86 ? 29.022 -4.258 -13.560 1.00 36.06 86 GLY A CA 1
ATOM 674 C C . GLY A 1 86 ? 30.403 -3.872 -13.039 1.00 36.06 86 GLY A C 1
ATOM 675 O O . GLY A 1 86 ? 30.649 -3.988 -11.843 1.00 36.06 86 GLY A O 1
ATOM 676 N N . SER A 1 87 ? 31.323 -3.435 -13.908 1.00 35.84 87 SER A N 1
ATOM 677 C CA . SER A 1 87 ? 32.446 -2.618 -13.435 1.00 35.84 87 SER A CA 1
ATOM 678 C C . SER A 1 87 ? 31.894 -1.224 -13.146 1.00 35.84 87 SER A C 1
ATOM 680 O O . SER A 1 87 ? 31.916 -0.337 -13.997 1.00 35.84 87 SER A O 1
ATOM 682 N N . LEU A 1 88 ? 31.328 -1.051 -11.957 1.00 35.81 88 LEU A N 1
ATOM 683 C CA . LEU A 1 88 ? 31.110 0.275 -11.403 1.00 35.81 88 LEU A CA 1
ATOM 684 C C . LEU A 1 88 ? 32.491 0.822 -11.031 1.00 35.81 88 LEU A C 1
ATOM 686 O O . LEU A 1 88 ? 33.074 0.422 -10.025 1.00 35.81 88 LEU A O 1
ATOM 690 N N . SER A 1 89 ? 33.029 1.693 -11.887 1.00 30.91 89 SER A N 1
ATOM 691 C CA . SER A 1 89 ? 34.060 2.642 -11.470 1.00 30.91 89 SER A CA 1
ATOM 692 C C . SER A 1 89 ? 33.440 3.497 -10.371 1.00 30.91 89 SER A C 1
ATOM 694 O O . SER A 1 89 ? 32.460 4.204 -10.613 1.00 30.91 89 SER A O 1
ATOM 696 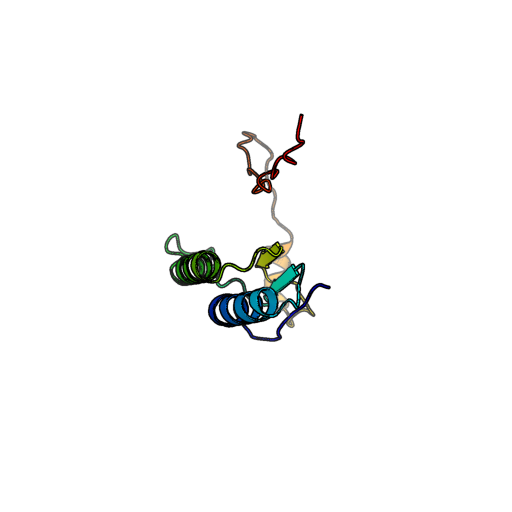N N . LEU A 1 90 ? 33.954 3.366 -9.151 1.00 41.03 90 LEU A N 1
ATOM 697 C CA . LEU A 1 90 ? 33.637 4.255 -8.042 1.00 41.03 90 LEU A CA 1
ATOM 698 C C . LEU A 1 90 ? 34.386 5.571 -8.256 1.00 41.03 90 LEU A C 1
ATOM 700 O O . LEU A 1 90 ? 35.434 5.779 -7.657 1.00 41.03 90 LEU A O 1
ATOM 704 N N . ASP A 1 91 ? 33.829 6.451 -9.082 1.00 33.31 91 ASP A N 1
ATOM 705 C CA . ASP A 1 91 ? 34.144 7.877 -9.037 1.00 33.31 91 ASP A CA 1
ATOM 706 C C . ASP A 1 91 ? 32.884 8.618 -8.585 1.00 33.31 91 ASP A C 1
ATOM 708 O O . ASP A 1 91 ? 31.808 8.499 -9.169 1.00 33.31 91 ASP A O 1
ATOM 712 N N . GLY A 1 92 ? 33.001 9.247 -7.417 1.00 35.12 92 GLY A N 1
ATOM 713 C CA . GLY A 1 92 ? 31.880 9.509 -6.531 1.00 35.12 92 GLY A CA 1
ATOM 714 C C . GLY A 1 92 ? 31.017 10.730 -6.837 1.00 35.12 92 GLY A C 1
ATOM 715 O O . GLY A 1 92 ? 31.438 11.710 -7.438 1.00 35.12 92 GLY A O 1
ATOM 716 N N . CYS A 1 93 ? 29.814 10.691 -6.273 1.00 29.03 93 CYS A N 1
ATOM 717 C CA . CYS A 1 93 ? 29.240 11.765 -5.465 1.00 29.03 93 CYS A CA 1
ATOM 718 C C . CYS A 1 93 ? 28.001 11.202 -4.767 1.00 29.03 93 CYS A C 1
ATOM 720 O O . CYS A 1 93 ? 27.048 10.784 -5.419 1.00 29.03 93 CYS A O 1
ATOM 722 N N . GLY A 1 94 ? 28.038 11.149 -3.436 1.00 41.78 94 GLY A N 1
ATOM 723 C CA . GLY A 1 94 ? 26.890 10.763 -2.630 1.00 41.78 94 GLY A CA 1
ATOM 724 C C . GLY A 1 94 ? 25.779 11.808 -2.721 1.00 41.78 94 GLY A C 1
ATOM 725 O O . GLY A 1 94 ? 26.033 13.010 -2.614 1.00 41.78 94 GLY A O 1
ATOM 726 N N . HIS A 1 95 ? 24.545 11.338 -2.878 1.00 32.06 95 HIS A N 1
ATOM 727 C CA . HIS A 1 95 ? 23.367 12.092 -2.478 1.00 32.06 95 HIS A CA 1
ATOM 728 C C . HIS A 1 95 ? 22.333 11.158 -1.850 1.00 32.06 95 HIS A C 1
ATOM 730 O O . HIS A 1 95 ? 22.022 10.096 -2.386 1.00 32.06 95 HIS A O 1
ATOM 736 N N . ASP A 1 96 ? 21.882 11.580 -0.672 1.00 30.92 96 ASP A N 1
ATOM 737 C CA . ASP A 1 96 ? 20.977 10.933 0.271 1.00 30.92 96 ASP A CA 1
ATOM 738 C C . ASP A 1 96 ? 19.802 10.170 -0.354 1.00 30.92 96 ASP A C 1
ATOM 740 O O . ASP A 1 96 ? 18.894 10.760 -0.943 1.00 30.92 96 ASP A O 1
ATOM 744 N N . ILE A 1 97 ? 19.721 8.870 -0.061 1.00 35.12 97 ILE A N 1
ATOM 745 C CA . ILE A 1 97 ? 18.437 8.168 -0.005 1.00 35.12 97 ILE A CA 1
ATOM 746 C C . ILE A 1 97 ? 17.890 8.403 1.404 1.00 35.12 97 ILE A C 1
ATOM 748 O O . ILE A 1 97 ? 18.229 7.683 2.344 1.00 35.12 97 ILE A O 1
ATOM 752 N N . ARG A 1 98 ? 17.050 9.431 1.567 1.00 27.89 98 ARG A N 1
ATOM 753 C CA . ARG A 1 98 ? 16.249 9.588 2.787 1.00 27.89 98 ARG A CA 1
ATOM 754 C C . ARG A 1 98 ? 15.258 8.429 2.866 1.00 27.89 98 ARG A C 1
ATOM 756 O O . ARG A 1 98 ? 14.220 8.439 2.211 1.00 27.89 98 ARG A O 1
ATOM 763 N N . PHE A 1 99 ? 15.608 7.431 3.674 1.00 31.78 99 PHE A N 1
ATOM 764 C CA . PHE A 1 99 ? 14.669 6.468 4.236 1.00 31.78 99 PHE A CA 1
ATOM 765 C C . PHE A 1 99 ? 13.508 7.265 4.844 1.00 31.78 99 PHE A C 1
ATOM 767 O O . PHE A 1 99 ? 13.745 8.212 5.594 1.00 31.78 99 PHE A O 1
ATOM 774 N N . CYS A 1 100 ? 12.267 6.949 4.471 1.00 30.81 100 CYS A N 1
ATOM 775 C CA . CYS A 1 100 ? 11.094 7.596 5.046 1.00 30.81 100 CYS A CA 1
ATOM 776 C C . CYS A 1 100 ? 11.043 7.283 6.545 1.00 30.81 100 CYS A C 1
ATOM 778 O O . CYS A 1 100 ? 10.592 6.211 6.949 1.00 30.81 100 CYS A O 1
ATOM 780 N N . ASP A 1 101 ? 11.550 8.216 7.344 1.00 31.72 101 ASP A N 1
ATOM 781 C CA . ASP A 1 101 ? 11.485 8.174 8.793 1.00 31.72 101 ASP A CA 1
ATOM 782 C C . ASP A 1 101 ? 10.021 8.288 9.226 1.00 31.72 101 ASP A C 1
ATOM 784 O O . ASP A 1 101 ? 9.251 9.130 8.751 1.00 31.72 101 ASP A O 1
ATOM 788 N N . ARG A 1 102 ? 9.630 7.378 10.112 1.00 39.41 102 ARG A N 1
ATOM 789 C CA . ARG A 1 102 ? 8.329 7.350 10.778 1.00 39.41 102 ARG A CA 1
ATOM 790 C C . ARG A 1 102 ? 8.149 8.685 11.528 1.00 39.41 102 ARG A C 1
ATOM 792 O O . ARG A 1 102 ? 9.054 9.050 12.273 1.00 39.41 102 ARG A O 1
ATOM 799 N N . PRO A 1 103 ? 7.020 9.411 11.416 1.00 34.56 103 PRO A N 1
ATOM 800 C CA . PRO A 1 103 ? 6.788 10.540 12.305 1.00 34.56 103 PRO A CA 1
ATOM 801 C C . PRO A 1 103 ? 6.607 10.014 13.735 1.00 34.56 103 PRO A C 1
ATOM 803 O O . PRO A 1 103 ? 5.689 9.239 14.018 1.00 34.56 103 PRO A O 1
ATOM 806 N N . ASP A 1 104 ? 7.518 10.416 14.618 1.00 40.50 104 ASP A N 1
ATOM 807 C CA . ASP A 1 104 ? 7.465 10.147 16.051 1.00 40.50 104 ASP A CA 1
ATOM 808 C C . ASP A 1 104 ? 6.257 10.889 16.646 1.00 40.50 104 ASP A C 1
ATOM 810 O O . ASP A 1 104 ? 6.234 12.120 16.744 1.00 40.50 104 ASP A O 1
ATOM 814 N N . ARG A 1 105 ? 5.191 10.150 16.982 1.00 41.41 105 ARG A N 1
ATOM 815 C CA . ARG A 1 105 ? 4.053 10.711 17.716 1.00 41.41 105 ARG A CA 1
ATOM 816 C C . ARG A 1 105 ? 4.464 10.851 19.176 1.00 41.41 105 ARG A C 1
ATOM 818 O O . ARG A 1 105 ? 4.363 9.907 19.955 1.00 41.41 105 ARG A O 1
ATOM 825 N N . GLY A 1 106 ? 4.911 12.058 19.516 1.00 33.91 106 GLY A N 1
ATOM 826 C CA . GLY A 1 106 ? 5.202 12.482 20.877 1.00 33.91 106 GLY A CA 1
ATOM 827 C C . GLY A 1 106 ? 4.059 12.145 21.834 1.00 33.91 106 GLY A C 1
ATOM 828 O O . GLY A 1 106 ? 2.915 12.560 21.651 1.00 33.91 106 GLY A O 1
ATOM 829 N N . SER A 1 107 ? 4.401 11.381 22.868 1.00 37.62 107 SER A N 1
ATOM 830 C CA . SER A 1 107 ? 3.557 11.108 24.024 1.00 37.62 107 SER A CA 1
ATOM 831 C C . SER A 1 107 ? 3.211 12.421 24.724 1.00 37.62 107 SER A C 1
ATOM 833 O O . SER A 1 107 ? 4.056 13.048 25.360 1.00 37.62 107 SER A O 1
ATOM 835 N N . GLN A 1 108 ? 1.941 12.796 24.654 1.00 38.72 108 GLN A N 1
ATOM 836 C CA . GLN A 1 108 ? 1.316 13.772 25.534 1.00 38.72 108 GLN A CA 1
ATOM 837 C C . GLN A 1 108 ? 1.470 13.272 26.982 1.00 38.72 108 GLN A C 1
ATOM 839 O O . GLN A 1 108 ? 1.087 12.144 27.298 1.00 38.72 108 GLN A O 1
ATOM 844 N N . LYS A 1 109 ? 2.105 14.065 27.850 1.00 37.28 109 LYS A N 1
ATOM 845 C CA . LYS A 1 109 ? 2.134 13.827 29.296 1.00 37.28 109 LYS A CA 1
ATOM 846 C C . LYS A 1 109 ? 1.558 15.050 29.989 1.00 37.28 109 LYS A C 1
ATOM 848 O O . LYS A 1 109 ? 2.150 16.123 29.948 1.00 37.28 109 LYS A O 1
ATOM 853 N N . ASP A 1 110 ? 0.402 14.834 30.599 1.00 37.91 110 ASP A N 1
ATOM 854 C CA . ASP A 1 110 ? -0.235 15.716 31.566 1.00 37.91 110 ASP A CA 1
ATOM 855 C C . ASP A 1 110 ? 0.732 16.104 32.695 1.00 37.91 110 ASP A C 1
ATOM 857 O O . ASP A 1 110 ? 1.250 15.225 33.396 1.00 37.91 110 ASP A O 1
ATOM 861 N N . ARG A 1 111 ? 0.929 17.411 32.897 1.00 37.62 111 ARG A N 1
ATOM 862 C CA . ARG A 1 111 ? 0.829 18.099 34.197 1.00 37.62 111 ARG A CA 1
ATOM 863 C C . ARG A 1 111 ? 1.042 19.599 34.074 1.00 37.62 111 ARG A C 1
ATOM 865 O O . ARG A 1 111 ? 2.017 19.997 33.406 1.00 37.62 111 ARG A O 1
#

pLDDT: mean 70.33, std 23.85, range [27.89, 96.44]

Secondary structure (DSSP, 8-state):
-EEEETT--HHHHHHHHHHHHHTT----EEEES-----TT-S--HHHHHHHHHHHHT---SEEEES---SSPPPPPGGGTTTTT----------------PPP--------

Foldseek 3Di:
DEDEDPPDELLPPLLVLLVCVVVVNAHQEYEYQACQADPVDPDSPSNVSSVVSNVVNNRDHYYDHDHPCPDDDDDDPVCPVVVPDPPPPPPDDDDDPPDPDDPPPDDDDDD

Radius of gyration: 18.99 Å; chains: 1; bounding box: 46×38×57 Å